Protein AF-A0A8S2DWA3-F1 (afdb_monomer_lite)

pLDDT: mean 90.78, std 9.82, range [40.06, 97.56]

Foldseek 3Di:
DVVVVVVQLVVLLVVVCVVVVHPDSVVSNVVSVVCQQQDQDPVPSGGVVCVVPVDHDDPPD

Sequence (61 aa):
CIERANGVLSIALGKWLDTNNSVHWSDGLLPVVYGINIRVSSTTKATPYEIMFGQRPRSDS

InterPro domains:
  IPR012337 Ribonuclease H-like superfamily [SSF53098] (2-58)
  IPR036397 Ribonuclease H superfamily [G3DSA:3.30.420.10] (1-61)

Structure (mmCIF, N/CA/C/O backbone):
data_AF-A0A8S2DWA3-F1
#
_entry.id   AF-A0A8S2DWA3-F1
#
loop_
_atom_site.group_PDB
_atom_site.id
_atom_site.type_symbol
_atom_site.label_atom_id
_atom_site.label_alt_id
_atom_site.label_comp_id
_atom_site.label_asym_id
_atom_site.label_entity_id
_atom_site.label_seq_id
_atom_site.pdbx_PDB_ins_code
_atom_site.Cartn_x
_atom_site.Cartn_y
_atom_site.Cartn_z
_atom_site.occupancy
_atom_site.B_iso_or_equiv
_atom_site.auth_seq_id
_atom_site.auth_comp_id
_atom_site.auth_asym_id
_atom_site.auth_atom_id
_atom_site.pdbx_PDB_model_num
ATOM 1 N N . CYS A 1 1 ? -14.997 8.146 -2.431 1.00 71.38 1 CYS A N 1
ATOM 2 C CA . CYS A 1 1 ? -14.639 8.402 -3.840 1.00 71.38 1 CYS A CA 1
ATOM 3 C C . CYS A 1 1 ? -13.567 7.398 -4.230 1.00 71.38 1 CYS A C 1
ATOM 5 O O . CYS A 1 1 ? -12.533 7.349 -3.563 1.00 71.38 1 CYS A O 1
ATOM 7 N N . ILE A 1 2 ? -13.853 6.563 -5.226 1.00 82.50 2 ILE A N 1
ATOM 8 C CA . ILE A 1 2 ? -12.964 5.507 -5.738 1.00 82.50 2 ILE A CA 1
ATOM 9 C C . ILE A 1 2 ? -11.617 6.103 -6.176 1.00 82.50 2 ILE A C 1
ATOM 11 O O . ILE A 1 2 ? -10.562 5.532 -5.934 1.00 82.50 2 ILE A O 1
ATOM 15 N N . GLU A 1 3 ? -11.645 7.329 -6.686 1.00 93.50 3 GLU A N 1
ATOM 16 C CA . GLU A 1 3 ? -10.501 8.123 -7.128 1.00 93.50 3 GLU A CA 1
ATOM 17 C C . GLU A 1 3 ? -9.480 8.342 -6.008 1.00 93.50 3 GLU A C 1
ATOM 19 O O . GLU A 1 3 ? -8.275 8.271 -6.236 1.00 93.50 3 GLU A O 1
ATOM 24 N N . ARG A 1 4 ? -9.946 8.558 -4.769 1.00 89.88 4 ARG A N 1
ATOM 25 C CA . ARG A 1 4 ? -9.054 8.736 -3.615 1.00 89.88 4 ARG A CA 1
ATOM 26 C C . ARG A 1 4 ? -8.352 7.428 -3.255 1.00 89.88 4 ARG A C 1
ATOM 28 O O . ARG A 1 4 ? -7.157 7.446 -2.977 1.00 89.88 4 ARG A O 1
ATOM 35 N N . ALA A 1 5 ? -9.081 6.313 -3.264 1.00 87.56 5 ALA A N 1
ATOM 36 C CA . ALA A 1 5 ? -8.505 4.995 -3.006 1.00 87.56 5 ALA A CA 1
ATOM 37 C C . ALA A 1 5 ? -7.492 4.618 -4.099 1.00 87.56 5 ALA A C 1
ATOM 39 O O . ALA A 1 5 ? -6.385 4.192 -3.781 1.00 87.56 5 ALA A O 1
ATOM 40 N N . ASN A 1 6 ? -7.827 4.887 -5.364 1.00 91.94 6 ASN A N 1
ATOM 41 C CA . ASN A 1 6 ? -6.925 4.693 -6.497 1.00 91.94 6 ASN A CA 1
ATOM 42 C C . ASN A 1 6 ? -5.664 5.557 -6.368 1.00 91.94 6 ASN A C 1
ATOM 44 O O . ASN A 1 6 ? -4.567 5.062 -6.593 1.00 91.94 6 ASN A O 1
ATOM 48 N N . GLY A 1 7 ? -5.790 6.814 -5.932 1.00 95.31 7 GLY A N 1
ATOM 49 C CA . GLY A 1 7 ? -4.634 7.672 -5.665 1.00 95.31 7 GLY A CA 1
ATOM 50 C C . GLY A 1 7 ? -3.701 7.101 -4.591 1.00 95.31 7 GLY A C 1
ATOM 51 O O . GLY A 1 7 ? -2.487 7.069 -4.781 1.00 95.31 7 GLY A O 1
ATOM 52 N N . VAL A 1 8 ? -4.256 6.596 -3.483 1.00 93.56 8 VAL A N 1
ATOM 53 C CA . VAL A 1 8 ? -3.469 5.941 -2.421 1.00 93.56 8 VAL A CA 1
ATOM 54 C C . VAL A 1 8 ? -2.771 4.684 -2.943 1.00 93.56 8 VAL A C 1
ATOM 56 O O . VAL A 1 8 ? -1.582 4.502 -2.679 1.00 93.56 8 VAL A O 1
ATOM 59 N N . LEU A 1 9 ? -3.486 3.850 -3.704 1.00 94.69 9 LEU A 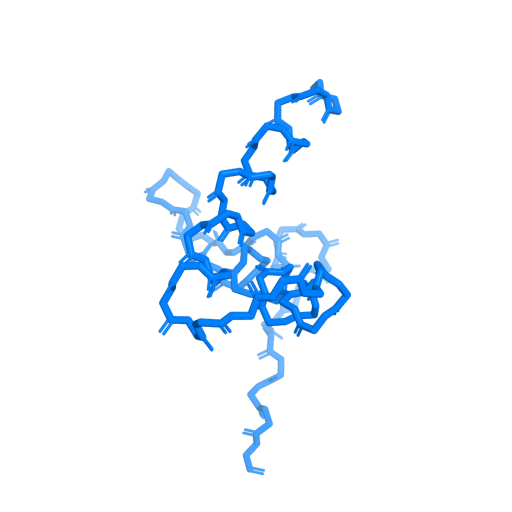N 1
ATOM 60 C CA . LEU A 1 9 ? -2.941 2.634 -4.303 1.00 94.69 9 LEU A CA 1
ATOM 61 C C . LEU A 1 9 ? -1.779 2.951 -5.250 1.00 94.69 9 LEU A C 1
ATOM 63 O O . LEU A 1 9 ? -0.710 2.371 -5.096 1.00 94.69 9 LEU A O 1
ATOM 67 N N . SER A 1 10 ? -1.946 3.909 -6.166 1.00 95.94 10 SER A N 1
ATOM 68 C CA . SER A 1 10 ? -0.902 4.297 -7.122 1.00 95.94 10 SER A CA 1
ATOM 69 C C . SER A 1 10 ? 0.357 4.829 -6.435 1.00 95.94 10 SER A C 1
ATOM 71 O O . SER A 1 10 ? 1.466 4.475 -6.828 1.00 95.94 10 SER A O 1
ATOM 73 N N . ILE A 1 11 ? 0.214 5.636 -5.376 1.00 96.88 11 ILE A N 1
ATOM 74 C CA . ILE A 1 11 ? 1.360 6.149 -4.606 1.00 96.88 11 ILE A CA 1
ATOM 75 C C . ILE A 1 11 ? 2.093 5.009 -3.893 1.00 96.88 11 ILE A C 1
ATOM 77 O O . ILE A 1 11 ? 3.323 4.955 -3.909 1.00 96.88 11 ILE A O 1
ATOM 81 N N . ALA A 1 12 ? 1.352 4.111 -3.242 1.00 96.19 12 ALA A N 1
ATOM 82 C CA . ALA A 1 12 ? 1.944 2.985 -2.530 1.00 96.19 12 ALA A CA 1
ATOM 83 C C . ALA A 1 12 ? 2.634 2.007 -3.494 1.00 96.19 12 ALA A C 1
ATOM 85 O O . ALA A 1 12 ? 3.732 1.535 -3.203 1.00 96.19 12 ALA A O 1
ATOM 86 N N . LEU A 1 13 ? 2.034 1.776 -4.663 1.00 97.06 13 LEU A N 1
ATOM 87 C CA . LEU A 1 13 ? 2.593 0.929 -5.707 1.00 97.06 13 LEU A CA 1
ATOM 88 C C . LEU A 1 13 ? 3.861 1.529 -6.317 1.00 97.06 13 LEU A C 1
ATOM 90 O O . LEU A 1 13 ? 4.856 0.825 -6.430 1.00 97.06 13 LEU A O 1
ATOM 94 N N . GLY A 1 14 ? 3.874 2.832 -6.615 1.00 96.94 14 GLY A N 1
ATOM 95 C CA . GLY A 1 14 ? 5.076 3.514 -7.105 1.00 96.94 14 GLY A CA 1
ATOM 96 C C . GLY A 1 14 ? 6.254 3.408 -6.132 1.00 96.94 14 GLY A C 1
ATOM 97 O O . GLY A 1 14 ? 7.367 3.100 -6.544 1.00 96.94 14 GLY A O 1
ATOM 98 N N . LYS A 1 15 ? 6.000 3.569 -4.825 1.00 97.12 15 LYS A N 1
ATOM 99 C CA . LYS A 1 15 ? 7.026 3.376 -3.784 1.00 97.12 15 LYS A CA 1
ATOM 100 C C . LYS A 1 15 ? 7.534 1.939 -3.716 1.00 97.12 15 LYS A C 1
ATOM 102 O O . LYS A 1 15 ? 8.727 1.723 -3.527 1.00 97.12 15 LYS A O 1
ATOM 107 N N . TRP A 1 16 ? 6.635 0.964 -3.837 1.00 97.56 16 TRP A N 1
ATOM 108 C CA . TRP A 1 16 ? 7.011 -0.446 -3.821 1.00 97.56 16 TRP A CA 1
ATOM 109 C C . TRP A 1 16 ? 7.892 -0.798 -5.024 1.00 97.56 16 TRP A C 1
ATOM 111 O O . TRP A 1 16 ? 8.911 -1.458 -4.847 1.00 97.56 16 TRP A O 1
ATOM 121 N N . LEU A 1 17 ? 7.540 -0.314 -6.218 1.00 97.44 17 LEU A N 1
ATOM 122 C CA . LEU A 1 17 ? 8.314 -0.526 -7.443 1.00 97.44 17 LEU A CA 1
ATOM 123 C C . LEU A 1 17 ? 9.728 0.057 -7.334 1.00 97.44 17 LEU A C 1
ATOM 125 O O . LEU A 1 17 ? 10.690 -0.653 -7.615 1.00 97.44 17 LEU A O 1
ATOM 129 N N . ASP A 1 18 ? 9.849 1.293 -6.840 1.00 97.31 18 ASP A N 1
ATOM 130 C CA . ASP A 1 18 ? 11.136 1.954 -6.576 1.00 97.31 18 ASP A CA 1
ATOM 131 C C . ASP A 1 18 ? 11.997 1.158 -5.579 1.00 97.31 18 ASP A C 1
ATOM 133 O O . ASP A 1 18 ? 13.151 0.840 -5.854 1.00 97.31 18 ASP A O 1
ATOM 137 N N . THR A 1 19 ? 11.398 0.724 -4.464 1.00 97.31 19 THR A N 1
ATOM 138 C CA . THR A 1 19 ? 12.102 -0.037 -3.415 1.00 97.31 19 THR A CA 1
ATOM 139 C C . THR A 1 19 ? 12.582 -1.409 -3.898 1.00 97.31 19 THR A C 1
ATOM 141 O O . THR A 1 19 ? 13.623 -1.888 -3.456 1.00 97.31 19 THR A O 1
ATOM 144 N N . ASN A 1 20 ? 11.827 -2.059 -4.788 1.00 96.25 20 ASN A N 1
ATOM 145 C CA . ASN A 1 20 ? 12.124 -3.411 -5.271 1.00 96.25 20 ASN A CA 1
ATOM 146 C C . ASN A 1 20 ? 12.827 -3.420 -6.638 1.00 96.25 20 ASN A C 1
ATOM 148 O O . ASN A 1 20 ? 13.038 -4.495 -7.195 1.00 96.25 20 ASN A O 1
ATOM 152 N N . ASN A 1 21 ? 13.175 -2.246 -7.186 1.00 95.56 21 ASN A N 1
ATOM 153 C CA . ASN A 1 21 ? 13.725 -2.084 -8.536 1.00 95.56 21 ASN A CA 1
ATOM 154 C C . ASN A 1 21 ? 12.923 -2.864 -9.602 1.00 95.56 21 ASN A C 1
ATOM 156 O O . ASN A 1 21 ? 13.486 -3.485 -10.505 1.00 95.56 21 ASN A O 1
ATOM 160 N N . SER A 1 22 ? 11.594 -2.876 -9.457 1.00 93.88 22 SER A N 1
ATOM 161 C CA . SER A 1 22 ? 10.683 -3.562 -10.373 1.00 93.88 22 SER A CA 1
ATOM 162 C C . SER A 1 22 ? 9.975 -2.554 -11.267 1.00 93.88 22 SER A C 1
ATOM 164 O O . SER A 1 22 ? 9.622 -1.454 -10.849 1.00 93.88 22 SER A O 1
ATOM 166 N N . VAL A 1 23 ? 9.731 -2.955 -12.511 1.00 92.75 23 VAL A N 1
ATOM 167 C CA . VAL A 1 23 ? 8.924 -2.208 -13.488 1.00 92.75 23 VAL A CA 1
ATOM 168 C C . VAL A 1 23 ? 7.547 -2.844 -13.705 1.00 92.75 23 VAL A C 1
ATOM 170 O O . VAL A 1 23 ? 6.691 -2.274 -14.382 1.00 92.75 23 VAL A O 1
ATOM 173 N N . HIS A 1 24 ? 7.311 -4.022 -13.124 1.00 94.38 24 HIS A N 1
ATOM 174 C CA . HIS A 1 24 ? 6.078 -4.781 -13.277 1.00 94.38 24 HIS A CA 1
ATOM 175 C C . HIS A 1 24 ? 5.135 -4.477 -12.114 1.00 94.38 24 HIS A C 1
ATOM 177 O O . HIS A 1 24 ? 5.268 -4.990 -11.005 1.00 94.38 24 HIS A O 1
ATOM 183 N N . TRP A 1 25 ? 4.139 -3.636 -12.383 1.00 93.81 25 TRP A N 1
ATOM 184 C CA . TRP A 1 25 ? 3.146 -3.213 -11.390 1.00 93.81 25 TRP A CA 1
ATOM 185 C C . TRP A 1 25 ? 2.374 -4.385 -10.756 1.00 93.81 25 TRP A C 1
ATOM 187 O O . TRP A 1 25 ? 1.943 -4.286 -9.608 1.00 93.81 25 TRP A O 1
ATOM 197 N N . SER A 1 26 ? 2.210 -5.496 -11.480 1.00 95.44 26 SER A N 1
ATOM 198 C CA . SER A 1 26 ? 1.522 -6.699 -11.001 1.00 95.44 26 SER A CA 1
ATOM 199 C C . SER A 1 26 ? 2.202 -7.324 -9.786 1.00 95.44 26 SER A C 1
ATOM 201 O O . SER A 1 26 ? 1.511 -7.805 -8.891 1.00 95.44 26 SER A O 1
ATOM 203 N N . ASP A 1 27 ? 3.533 -7.265 -9.721 1.00 94.38 27 ASP A N 1
ATOM 204 C CA . ASP A 1 27 ? 4.324 -7.905 -8.665 1.00 94.38 27 ASP A CA 1
ATOM 205 C C . ASP A 1 27 ? 4.101 -7.216 -7.314 1.00 94.38 27 ASP A C 1
ATOM 207 O O . ASP A 1 27 ? 4.054 -7.855 -6.263 1.00 94.38 27 ASP A O 1
ATOM 211 N N . GLY A 1 28 ? 3.902 -5.897 -7.352 1.00 95.31 28 GLY A N 1
ATOM 212 C CA . GLY A 1 28 ? 3.635 -5.083 -6.172 1.00 95.31 28 GLY A CA 1
ATOM 213 C C . GLY A 1 28 ? 2.168 -5.042 -5.758 1.00 95.31 28 GLY A C 1
ATOM 214 O O . GLY A 1 28 ? 1.866 -4.623 -4.643 1.00 95.31 28 GLY A O 1
ATOM 215 N N . LEU A 1 29 ? 1.235 -5.467 -6.616 1.00 95.38 29 LEU A N 1
ATOM 216 C CA . LEU A 1 29 ? -0.192 -5.267 -6.371 1.00 95.38 29 LEU A CA 1
ATOM 217 C C . LEU A 1 29 ? -0.664 -5.985 -5.101 1.00 95.38 29 LEU A C 1
ATOM 219 O O . LEU A 1 29 ? -1.266 -5.361 -4.227 1.00 95.38 29 LEU A O 1
ATOM 223 N N . LEU A 1 30 ? -0.370 -7.282 -4.985 1.00 94.88 30 LEU A N 1
ATOM 224 C CA . LEU A 1 30 ? -0.772 -8.093 -3.837 1.00 94.88 30 LEU A CA 1
ATOM 225 C C . LEU A 1 30 ? -0.181 -7.575 -2.510 1.00 94.88 30 LEU A C 1
ATOM 227 O O . LEU A 1 30 ? -0.969 -7.301 -1.600 1.00 94.88 30 LEU A O 1
ATOM 231 N N . PRO A 1 31 ? 1.149 -7.377 -2.366 1.00 94.62 31 PRO A N 1
ATOM 232 C CA . PRO A 1 31 ? 1.715 -6.897 -1.105 1.00 94.62 31 PRO A CA 1
ATOM 233 C C . PRO A 1 31 ? 1.242 -5.483 -0.742 1.00 94.62 31 PRO A C 1
ATOM 235 O O . PRO A 1 31 ? 0.998 -5.204 0.433 1.00 94.62 31 PRO A O 1
ATOM 238 N N . VAL A 1 32 ? 1.049 -4.595 -1.724 1.00 96.44 32 VAL A N 1
ATOM 239 C CA . VAL A 1 32 ? 0.557 -3.230 -1.478 1.00 96.44 32 VAL A CA 1
ATOM 240 C C . VAL A 1 32 ? -0.897 -3.235 -1.013 1.00 96.44 32 VAL A C 1
ATOM 242 O O . VAL A 1 32 ? -1.219 -2.598 -0.009 1.00 96.44 32 VAL A O 1
ATOM 245 N N . VAL A 1 33 ? -1.781 -3.957 -1.707 1.00 95.19 33 VAL A N 1
ATOM 246 C CA . VAL A 1 33 ? -3.201 -4.052 -1.334 1.00 95.19 33 VAL A CA 1
ATOM 247 C C . VAL A 1 33 ? -3.350 -4.710 0.032 1.00 95.19 33 VAL A C 1
ATOM 249 O O . VAL A 1 33 ? -4.135 -4.230 0.852 1.00 95.19 33 VAL A O 1
ATOM 252 N N . TYR A 1 34 ? -2.577 -5.761 0.309 1.00 93.94 34 TYR A N 1
ATOM 253 C CA . TYR A 1 34 ? -2.540 -6.371 1.632 1.00 93.94 34 TYR A CA 1
ATOM 254 C C . TYR A 1 34 ? -2.137 -5.340 2.691 1.00 93.94 34 TYR A C 1
ATOM 256 O O . TYR A 1 34 ? -2.906 -5.084 3.617 1.00 93.94 34 TYR A O 1
ATOM 264 N N . GLY A 1 35 ? -1.001 -4.661 2.500 1.00 93.69 35 GLY A N 1
ATOM 265 C CA . GLY A 1 35 ? -0.501 -3.643 3.423 1.00 93.69 35 GLY A CA 1
ATOM 266 C C . GLY A 1 35 ? -1.497 -2.513 3.692 1.00 93.69 35 GLY A C 1
ATOM 267 O O . GLY A 1 35 ? -1.650 -2.096 4.837 1.00 93.69 35 GLY A O 1
ATOM 268 N N . ILE A 1 36 ? -2.221 -2.042 2.672 1.00 93.81 36 ILE A N 1
ATOM 269 C CA . ILE A 1 36 ? -3.281 -1.035 2.834 1.00 93.81 36 ILE A CA 1
ATOM 270 C C . ILE A 1 36 ? -4.421 -1.575 3.709 1.00 93.81 36 ILE A C 1
ATOM 272 O O . ILE A 1 36 ? -4.885 -0.871 4.608 1.00 93.81 36 ILE A O 1
ATOM 276 N N . ASN A 1 37 ? -4.862 -2.812 3.473 1.00 93.38 37 ASN A N 1
ATOM 277 C CA 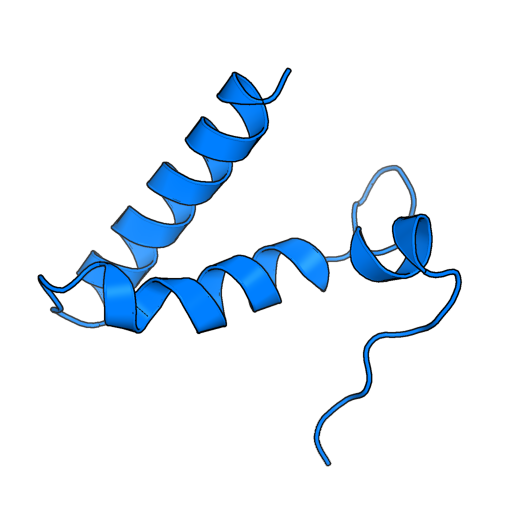. ASN A 1 37 ? -6.027 -3.389 4.147 1.00 93.38 37 ASN A CA 1
ATOM 278 C C . ASN A 1 37 ? -5.767 -3.829 5.590 1.00 93.38 37 ASN A C 1
ATOM 280 O O . ASN A 1 37 ? -6.718 -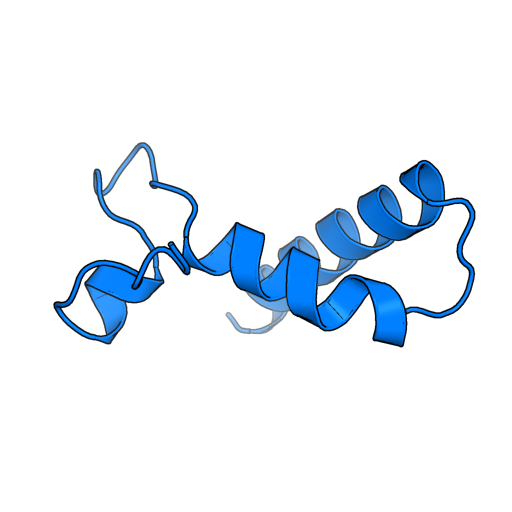3.881 6.369 1.00 93.38 37 ASN A O 1
ATOM 284 N N . ILE A 1 38 ? -4.513 -4.103 5.961 1.00 93.81 38 ILE A N 1
ATOM 285 C CA . ILE A 1 38 ? -4.134 -4.490 7.330 1.00 93.81 38 ILE A CA 1
ATOM 286 C C . ILE A 1 38 ? -3.556 -3.336 8.158 1.00 93.81 38 ILE A C 1
ATOM 288 O O . ILE A 1 38 ? -3.177 -3.523 9.314 1.00 93.81 38 ILE A O 1
ATOM 292 N N . ARG A 1 39 ? -3.457 -2.127 7.596 1.00 92.19 39 ARG A N 1
ATOM 293 C CA . ARG A 1 39 ? -2.901 -0.980 8.317 1.00 92.19 39 ARG A CA 1
ATOM 294 C C . ARG A 1 39 ? -3.938 -0.386 9.261 1.00 92.19 39 ARG A C 1
ATOM 296 O O . ARG A 1 39 ? -4.994 0.072 8.832 1.00 92.19 39 ARG A O 1
ATOM 303 N N . VAL A 1 40 ? -3.605 -0.335 10.549 1.00 91.94 40 VAL A N 1
ATOM 304 C CA . VAL A 1 40 ? -4.464 0.277 11.568 1.00 91.94 40 VAL A CA 1
ATOM 305 C C . VAL A 1 40 ? -4.583 1.778 11.312 1.00 91.94 40 VAL A C 1
ATOM 307 O O . VAL A 1 40 ? -3.585 2.502 11.258 1.00 91.94 40 VAL A O 1
ATOM 310 N N . SER A 1 41 ? -5.818 2.255 11.171 1.00 89.06 41 SER A N 1
ATOM 311 C CA . SER A 1 41 ? -6.110 3.683 11.080 1.00 89.06 41 SER A CA 1
ATOM 312 C C . SER A 1 41 ? -6.012 4.337 12.458 1.00 89.06 41 SER A C 1
ATOM 314 O O . SER A 1 41 ? -6.550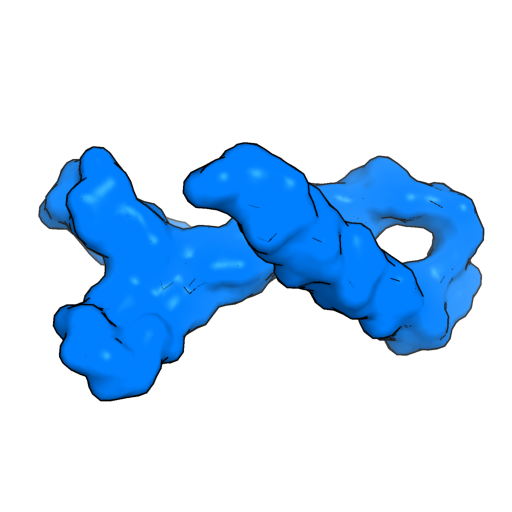 3.842 13.450 1.00 89.06 41 SER A O 1
ATOM 316 N N . SER A 1 42 ? -5.349 5.492 12.530 1.00 90.31 42 SER A N 1
ATOM 317 C CA . SER A 1 42 ? -5.213 6.255 13.775 1.00 90.31 42 SER A CA 1
ATOM 318 C C . SER A 1 42 ? -6.551 6.793 14.289 1.00 90.31 42 SER A C 1
ATOM 320 O O . SER A 1 42 ? -6.690 6.961 15.503 1.00 90.31 42 SER A O 1
ATOM 322 N N . THR A 1 43 ? -7.513 7.023 13.389 1.00 90.44 43 THR A N 1
ATOM 323 C CA . THR A 1 43 ? -8.856 7.538 13.686 1.00 90.44 43 THR A CA 1
ATOM 324 C C . THR A 1 43 ? -9.784 6.450 14.211 1.00 90.44 43 THR A C 1
ATOM 326 O O . THR A 1 43 ? -10.417 6.640 15.241 1.00 90.44 43 THR A O 1
ATOM 329 N N . THR A 1 44 ? -9.867 5.308 13.524 1.00 89.50 44 THR A N 1
ATOM 330 C CA . THR A 1 44 ? -10.822 4.240 13.872 1.00 89.50 44 THR A CA 1
ATOM 331 C C . THR A 1 44 ? -10.236 3.202 14.821 1.00 89.50 44 THR A C 1
ATOM 333 O O . THR A 1 44 ? -10.982 2.392 15.356 1.00 89.50 44 THR A O 1
ATOM 336 N N . LYS A 1 45 ? -8.908 3.200 15.017 1.00 92.88 45 LYS A N 1
ATOM 337 C CA . LYS A 1 45 ? -8.163 2.168 15.764 1.00 92.88 45 LYS A CA 1
ATOM 338 C C . LYS A 1 45 ? -8.366 0.745 15.226 1.00 92.88 45 LYS A C 1
ATOM 340 O O . LYS A 1 45 ? -8.046 -0.214 15.916 1.00 92.88 45 LYS A O 1
ATOM 345 N N . ALA A 1 46 ? -8.840 0.630 13.988 1.00 91.81 46 ALA A N 1
ATOM 346 C CA . ALA A 1 46 ? -9.092 -0.621 13.288 1.00 91.81 46 ALA A CA 1
ATOM 347 C C . ALA A 1 46 ? -8.498 -0.568 11.875 1.00 91.81 46 ALA A C 1
ATOM 349 O O . ALA A 1 46 ? -8.259 0.508 11.313 1.00 91.81 46 ALA A O 1
ATOM 350 N N . THR A 1 47 ? -8.255 -1.739 11.308 1.00 94.12 47 THR A N 1
ATOM 351 C CA . THR A 1 47 ? -7.848 -1.925 9.913 1.00 94.12 47 THR A CA 1
ATOM 352 C C . THR A 1 47 ? -9.059 -1.843 8.974 1.00 94.12 47 THR A C 1
ATOM 354 O O . THR A 1 47 ? -10.179 -2.159 9.388 1.00 94.12 47 THR A O 1
ATOM 357 N N . PRO A 1 48 ? -8.882 -1.448 7.698 1.00 93.44 48 PRO A N 1
ATOM 358 C CA . PRO A 1 48 ? -9.953 -1.540 6.705 1.00 93.44 48 PRO A CA 1
ATOM 359 C C . PRO A 1 48 ? -10.572 -2.940 6.614 1.00 93.44 48 PRO A C 1
ATOM 361 O O . PRO A 1 48 ? -11.791 -3.058 6.507 1.00 93.44 48 PRO A O 1
ATOM 364 N N . TYR A 1 49 ? -9.752 -3.990 6.726 1.00 93.69 49 TYR A N 1
ATOM 365 C CA . TYR A 1 49 ? -10.216 -5.375 6.748 1.00 93.69 49 TYR A CA 1
ATOM 366 C C . TYR A 1 49 ? -11.164 -5.653 7.926 1.00 93.69 49 TYR A C 1
ATOM 368 O O . TYR A 1 49 ? -12.256 -6.178 7.727 1.00 93.69 49 TYR A O 1
ATOM 376 N N . GLU A 1 50 ? -10.794 -5.248 9.144 1.00 94.44 50 GLU A N 1
ATOM 377 C CA . GLU A 1 50 ? -11.648 -5.418 10.330 1.00 94.44 50 GLU A CA 1
ATOM 378 C C . GLU A 1 50 ? -12.965 -4.656 10.205 1.00 94.44 50 GLU A C 1
ATOM 380 O O . GLU A 1 50 ? -14.010 -5.176 10.584 1.00 94.44 50 GLU A O 1
ATOM 385 N N . ILE A 1 51 ? -12.931 -3.443 9.651 1.00 92.44 51 ILE A N 1
ATOM 386 C CA . ILE A 1 51 ? -14.141 -2.642 9.432 1.00 92.44 51 ILE A CA 1
ATOM 387 C C . ILE A 1 51 ? -15.073 -3.332 8.429 1.00 92.44 51 ILE A C 1
ATOM 389 O O . ILE A 1 51 ? -16.287 -3.317 8.614 1.00 92.44 51 ILE A O 1
ATOM 393 N N . MET A 1 52 ? -14.519 -3.928 7.371 1.00 92.88 52 MET A N 1
ATOM 394 C CA . MET A 1 52 ? -15.307 -4.534 6.299 1.00 92.88 52 MET A CA 1
ATOM 395 C C . MET A 1 52 ? -15.846 -5.924 6.654 1.00 92.88 52 MET A C 1
ATOM 397 O O . MET A 1 52 ? -16.974 -6.247 6.288 1.00 92.88 52 MET A O 1
ATOM 401 N N . PHE A 1 53 ? -15.061 -6.743 7.358 1.00 92.62 53 PHE A N 1
ATOM 402 C CA . PHE A 1 53 ? -15.3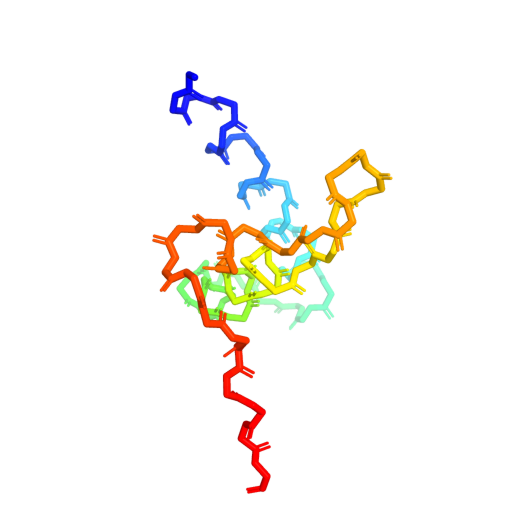84 -8.154 7.604 1.00 92.62 53 PHE A CA 1
ATOM 403 C C . PHE A 1 53 ? -15.705 -8.479 9.067 1.00 92.62 53 PHE A C 1
ATOM 405 O O . PHE A 1 53 ? -16.131 -9.595 9.358 1.00 92.62 53 PHE A O 1
ATOM 412 N N . GLY A 1 54 ? -15.490 -7.548 10.002 1.00 91.75 54 GLY A N 1
ATOM 413 C CA . GLY A 1 54 ? -15.701 -7.776 11.437 1.00 91.75 54 GLY A CA 1
ATOM 414 C C . GLY A 1 54 ? -14.743 -8.801 12.056 1.00 91.75 54 GLY A C 1
ATOM 415 O O . GLY A 1 54 ? -14.990 -9.295 13.153 1.00 91.75 54 GLY A O 1
ATOM 416 N N . GLN A 1 55 ? -13.664 -9.152 11.354 1.00 90.44 55 GLN A N 1
ATOM 417 C CA . GLN A 1 55 ? -12.691 -10.169 11.750 1.00 90.44 55 GLN A CA 1
ATOM 418 C C . GLN A 1 55 ? -11.280 -9.599 11.676 1.00 90.44 55 GLN A C 1
ATOM 420 O O . GLN A 1 55 ? -10.995 -8.736 10.847 1.00 90.44 55 GLN A O 1
ATOM 425 N N . ARG A 1 56 ? -10.374 -10.109 12.515 1.00 85.81 56 ARG A N 1
ATOM 426 C CA . ARG A 1 56 ? -8.957 -9.747 12.422 1.00 85.81 56 ARG A CA 1
ATOM 427 C C . ARG A 1 56 ? -8.323 -10.381 11.179 1.00 85.81 56 ARG A C 1
ATOM 429 O O . ARG A 1 56 ? -8.711 -11.500 10.829 1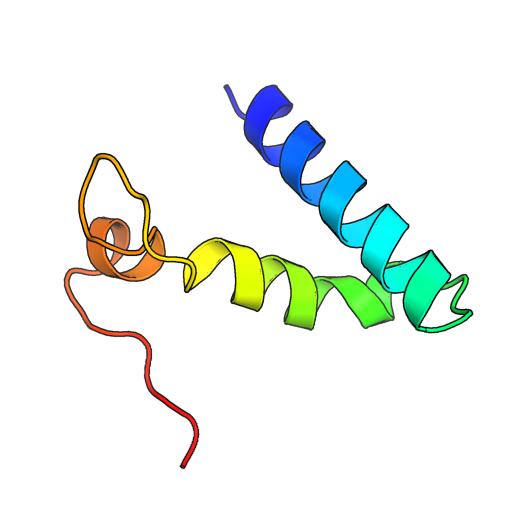.00 85.81 56 ARG A O 1
ATOM 436 N N . PRO A 1 57 ? -7.347 -9.719 10.529 1.00 80.69 57 PRO A N 1
ATOM 437 C CA . PRO A 1 57 ? -6.582 -10.339 9.456 1.00 80.69 57 PRO A CA 1
ATOM 438 C C . PRO A 1 57 ? -5.934 -11.624 9.973 1.00 80.69 57 PRO A C 1
ATOM 440 O O . PRO A 1 57 ? -5.370 -11.645 11.070 1.00 80.69 57 PRO A O 1
ATOM 443 N N . ARG A 1 58 ? -6.032 -12.707 9.203 1.00 76.38 58 ARG A N 1
ATOM 444 C CA . ARG A 1 58 ? -5.341 -13.952 9.528 1.00 76.38 58 ARG A CA 1
ATOM 445 C C . ARG A 1 58 ? -3.849 -13.703 9.301 1.00 76.38 58 ARG A C 1
ATOM 447 O O . ARG A 1 58 ? -3.450 -13.477 8.165 1.00 76.38 58 ARG A O 1
ATOM 454 N N . SER A 1 59 ? -3.043 -13.691 10.361 1.00 66.44 59 SER A N 1
ATOM 455 C CA . SER A 1 59 ? -1.593 -13.781 10.186 1.00 66.44 59 SER A CA 1
ATOM 456 C C . SER A 1 59 ? -1.308 -15.160 9.610 1.00 66.44 59 SER A C 1
ATOM 458 O O . SER A 1 59 ? -1.578 -16.152 10.292 1.00 66.44 59 SER A O 1
ATOM 460 N N . ASP A 1 60 ? -0.811 -15.234 8.374 1.00 57.19 60 ASP A N 1
ATOM 461 C CA . ASP A 1 60 ? -0.108 -16.440 7.934 1.00 57.19 60 ASP A CA 1
ATOM 462 C C . ASP A 1 60 ? 1.033 -16.652 8.935 1.00 57.19 60 ASP A C 1
ATOM 464 O O . ASP A 1 60 ? 1.935 -15.821 9.058 1.00 57.19 60 ASP A O 1
ATOM 468 N N . SER A 1 61 ? 0.861 -17.679 9.769 1.00 40.06 61 SER A N 1
ATOM 469 C CA . SER A 1 61 ? 1.840 -18.157 10.747 1.00 40.06 61 SER A CA 1
ATOM 470 C C . SER A 1 61 ? 2.729 -19.195 10.089 1.00 40.06 61 SER A C 1
ATOM 472 O O . SER A 1 61 ? 2.186 -19.964 9.264 1.00 40.06 61 SER A O 1
#

Radius of gyration: 12.9 Å; chains: 1; bounding box: 29×27×29 Å

Secondary structure (DSSP, 8-state):
-HHHHHHHHHHHHHHHHHHTT---HHHHHHHHHHHHHTPPPTTTSS-HHHHHHSS------

Organism: NCBI:txid1234261